Protein 1KRQ (pdb70)

Nearest PDB structures (foldseek):
  1krq-assembly1_A  TM=1.006E+00  e=6.915E-23  Campylobacter jejuni
  5u1b-assembly1_A  TM=9.941E-01  e=2.928E-17  Neisseria gonorrhoeae
  5u1b-assembly1_E  TM=9.954E-01  e=3.771E-17  Neisseria gonorrhoeae
  5c6f-assembly1_B  TM=9.959E-01  e=6.922E-17  Helicobacter pylori J99
  5c6f-assembly2_G  TM=9.950E-01  e=1.148E-16  Helicobacter pylori J99

Radius of gyration: 17.46 Å; Cα contacts (8 Å, |Δi|>4): 160; chains: 1; bounding box: 46×41×38 Å

Sequence (165 aa):
MLSKEVVKLLNEQINKEMYAANLYLSMSSWCYENSLDGAGAFLFAHASEESDHAKKLITYLNETDSHVELQEVKQPEQNFKSLLDVFEKTYEHEQFITKSINTLVEHMLTHKDYSTFNFLQWYVSEQHEEEALFRGIVDKIKLIGEHGNGLYLADQYIKNIALSR

InterPro domains:
  IPR001519 Ferritin [PTHR11431] (3-157)
  IPR008331 Ferritin/DPS domain [PF00210] (8-144)
  IPR009040 Ferritin-like diiron domain [PS50905] (1-145)
  IPR009078 Ferritin-like superfamily [SSF47240] (1-159)
  IPR012347 Ferritin-like [G3DSA:1.20.1260.10] (1-167)
  IPR041719 Ferritin, prokaryotic-type [cd01055] (3-158)

B-factor: mean 52.88, std 11.06, range [26.67, 90.0]

Organism: Campylobacter jejuni subsp. jejuni serotype O:2 (strain ATCC 700819 / NCTC 11168) (NCBI:txid192222)

Solvent-accessible surface area: 8881 Å² total; per-residue (Å²): 140,32,65,91,48,2,23,58,42,0,18,98,3,1,39,46,0,45,53,0,11,56,10,0,73,22,0,2,62,24,0,103,144,68,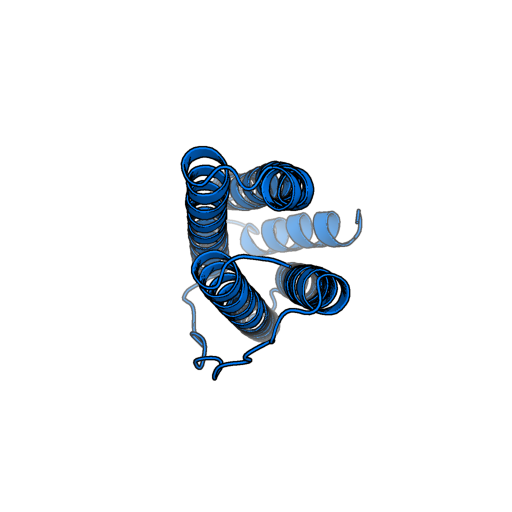93,11,68,0,0,0,42,4,0,119,48,2,3,64,53,0,38,83,7,5,129,80,0,38,70,21,0,95,133,29,122,20,136,38,115,111,66,157,54,63,143,25,91,110,121,18,180,48,3,54,19,0,0,71,64,0,45,112,23,0,83,102,0,32,54,14,3,82,84,8,22,113,36,0,87,85,114,153,27,134,77,0,54,107,40,0,72,96,2,58,67,44,4,128,99,2,31,41,34,0,104,31,1,10,78,66,14,120,142,54,29,89,86,76,111,2,89,138,99,2,6,58,79,0,81,93,27,20,133,96,139

Structure (mmCIF, N/CA/C/O backbone):
data_1KRQ
#
_entry.id   1KRQ
#
_cell.length_a   152.050
_cell.length_b   152.050
_cell.length_c   152.050
_cell.angle_alpha   90.00
_cell.angle_beta   90.00
_cell.angle_gamma   90.00
#
_symmetry.space_group_name_H-M   'I 4 3 2'
#
loop_
_entity.id
_entity.type
_entity.pdbx_description
1 polymer ferritin
2 water water
#
loop_
_atom_site.group_PDB
_atom_site.id
_atom_site.type_symbol
_atom_site.label_atom_id
_atom_site.label_alt_id
_atom_site.label_comp_id
_atom_site.label_asym_id
_atom_site.label_entity_id
_atom_site.label_seq_id
_atom_site.pdbx_PDB_ins_code
_atom_site.Cartn_x
_atom_site.Cartn_y
_atom_site.Cartn_z
_atom_site.occupancy
_atom_site.B_iso_or_equiv
_atom_site.auth_seq_id
_atom_site.auth_comp_id
_atom_site.auth_asym_id
_atom_site.auth_atom_id
_atom_site.pdbx_PDB_model_num
ATOM 1 N N . MET A 1 1 ? 29.166 97.792 53.854 1.00 74.88 1 MET A N 1
ATOM 2 C CA . MET A 1 1 ? 28.956 96.869 52.702 1.00 75.28 1 MET A CA 1
ATOM 3 C C . MET A 1 1 ? 29.344 97.563 51.402 1.00 73.52 1 MET A C 1
ATOM 4 O O . MET A 1 1 ? 29.467 98.787 51.358 1.00 74.68 1 MET A O 1
ATOM 7 N N . LEU A 1 2 ? 29.541 96.778 50.347 1.00 67.67 2 LEU A N 1
ATOM 8 C CA . LEU A 1 2 ? 29.933 97.330 49.056 1.00 62.13 2 LEU A CA 1
ATOM 9 C C . LEU A 1 2 ? 28.734 97.513 48.134 1.00 60.75 2 LEU A C 1
ATOM 10 O O . LEU A 1 2 ? 27.702 96.868 48.312 1.00 63.34 2 LEU A O 1
ATOM 15 N N . SER A 1 3 ? 28.872 98.389 47.143 1.00 56.70 3 SER A N 1
ATOM 16 C CA . SER A 1 3 ? 27.790 98.629 46.196 1.00 55.61 3 SER A CA 1
ATOM 17 C C . SER A 1 3 ? 27.635 97.427 45.255 1.00 56.92 3 SER A C 1
ATOM 18 O O . SER A 1 3 ? 28.604 96.722 44.968 1.00 60.24 3 SER A O 1
ATOM 21 N N . LYS A 1 4 ? 26.413 97.205 44.780 1.00 55.60 4 LYS A N 1
ATOM 22 C CA . LYS A 1 4 ? 26.113 96.093 43.886 1.00 56.74 4 LYS A CA 1
ATOM 23 C C . LYS A 1 4 ? 26.977 96.053 42.621 1.00 56.95 4 LYS A C 1
ATOM 24 O O . LYS A 1 4 ? 27.254 94.975 42.090 1.00 57.37 4 LYS A O 1
ATOM 26 N N . GLU A 1 5 ? 27.399 97.218 42.139 1.00 55.99 5 GLU A N 1
ATOM 27 C CA . GLU A 1 5 ? 28.218 97.279 40.931 1.00 57.98 5 GLU A CA 1
ATOM 28 C C . GLU A 1 5 ? 29.615 96.737 41.205 1.00 58.11 5 GLU A C 1
ATOM 29 O O . GLU A 1 5 ? 30.161 95.959 40.414 1.00 57.15 5 GLU A O 1
ATOM 31 N N . VAL A 1 6 ? 30.186 97.154 42.333 1.00 56.32 6 VAL A N 1
ATOM 32 C CA . VAL A 1 6 ? 31.517 96.717 42.732 1.00 52.91 6 VAL A CA 1
ATOM 33 C C . VAL A 1 6 ? 31.543 95.207 42.925 1.00 51.37 6 VAL A C 1
ATOM 34 O O . VAL A 1 6 ? 32.426 94.519 42.401 1.00 50.89 6 VAL A O 1
ATOM 38 N N . VAL A 1 7 ? 30.572 94.693 43.673 1.00 46.98 7 VAL A N 1
ATOM 39 C CA . VAL A 1 7 ? 30.492 93.262 43.909 1.00 45.31 7 VAL A CA 1
ATOM 40 C C . VAL A 1 7 ? 30.448 92.512 42.587 1.00 48.24 7 VAL A C 1
ATOM 41 O O . VAL A 1 7 ? 31.041 91.442 42.454 1.00 51.84 7 VAL A O 1
ATOM 45 N N . LYS A 1 8 ? 29.750 93.082 41.609 1.00 50.33 8 LYS A N 1
ATOM 46 C CA . LYS A 1 8 ? 29.631 92.465 40.291 1.00 51.47 8 LYS A CA 1
ATOM 47 C C . LYS A 1 8 ? 30.994 92.476 39.607 1.00 49.13 8 LYS A C 1
ATOM 48 O O . LYS A 1 8 ? 31.425 91.480 39.015 1.00 41.77 8 LYS A O 1
ATOM 50 N N . LEU A 1 9 ? 31.675 93.612 39.701 1.00 48.42 9 LEU A N 1
ATOM 51 C CA . LEU A 1 9 ? 32.994 93.750 39.108 1.00 50.16 9 LEU A CA 1
ATOM 52 C C . LEU A 1 9 ? 34.016 92.803 39.750 1.00 52.40 9 LEU A C 1
ATOM 53 O O . LEU A 1 9 ? 34.862 92.238 39.051 1.00 53.27 9 LEU A O 1
ATOM 58 N N . LEU A 1 10 ? 33.940 92.620 41.070 1.00 49.12 10 LEU A N 1
ATOM 59 C CA . LEU A 1 10 ? 34.889 91.738 41.746 1.00 47.64 10 LEU A CA 1
ATOM 60 C C . LEU A 1 10 ? 34.617 90.274 41.413 1.00 48.96 10 LEU A C 1
ATOM 61 O O . LEU A 1 10 ? 35.554 89.499 41.158 1.00 47.19 10 LEU A O 1
ATOM 66 N N . ASN A 1 11 ? 33.341 89.898 41.394 1.00 45.89 11 ASN A N 1
ATOM 67 C CA . ASN A 1 11 ? 32.964 88.530 41.047 1.00 46.76 11 ASN A CA 1
ATOM 68 C C . ASN A 1 11 ? 33.457 88.205 39.646 1.00 47.11 11 ASN A C 1
ATOM 69 O O . ASN A 1 11 ? 33.787 87.061 39.329 1.00 50.14 11 ASN A O 1
ATOM 74 N N . GLU A 1 12 ? 33.497 89.228 38.806 1.00 48.62 12 GLU A N 1
ATOM 75 C CA . GLU A 1 12 ? 33.946 89.070 37.434 1.00 51.57 12 GLU A CA 1
ATOM 76 C C . GLU A 1 12 ? 35.460 88.865 37.426 1.00 48.69 12 GLU A C 1
ATOM 77 O O . GLU A 1 12 ? 35.987 88.053 36.663 1.00 46.81 12 GLU A O 1
ATOM 83 N N . GLN A 1 13 ? 36.157 89.606 38.281 1.00 42.75 13 GLN A N 1
ATOM 84 C CA . GLN A 1 13 ? 37.602 89.480 38.375 1.00 44.12 13 GLN A CA 1
ATOM 85 C C . GLN A 1 13 ? 37.964 88.092 38.918 1.00 45.22 13 GLN A C 1
ATOM 86 O O . GLN A 1 13 ? 38.920 87.461 38.461 1.00 42.24 13 GLN A O 1
ATOM 92 N N . ILE A 1 14 ? 37.190 87.609 39.885 1.00 42.42 14 ILE A N 1
ATOM 93 C CA . ILE A 1 14 ? 37.462 86.299 40.448 1.00 42.85 14 ILE A CA 1
ATOM 94 C C . ILE A 1 14 ? 37.394 85.258 39.343 1.00 46.83 14 ILE A C 1
ATOM 95 O O . ILE A 1 14 ? 38.242 84.364 39.271 1.00 48.97 14 ILE A O 1
ATOM 100 N N . ASN A 1 15 ? 36.403 85.379 38.464 1.00 49.36 15 ASN A N 1
ATOM 101 C CA . ASN A 1 15 ? 36.265 84.418 37.373 1.00 47.54 15 ASN A CA 1
ATOM 102 C C . ASN A 1 15 ? 37.470 84.454 36.434 1.00 45.27 15 ASN A C 1
ATOM 103 O O . ASN A 1 15 ? 37.962 83.412 36.012 1.00 42.17 15 ASN A O 1
ATOM 108 N N . LYS A 1 16 ? 37.950 85.651 36.113 1.00 46.91 16 LYS A N 1
ATOM 109 C CA . LYS A 1 16 ? 39.107 85.781 35.229 1.00 46.73 16 LYS A CA 1
ATOM 110 C C . LYS A 1 16 ? 40.332 85.092 35.830 1.00 46.97 16 LYS A C 1
ATOM 111 O O . LYS A 1 16 ? 41.082 84.425 35.123 1.00 48.35 16 LYS A O 1
ATOM 117 N N . GLU A 1 17 ? 40.535 85.264 37.134 1.00 45.38 17 GLU A N 1
ATOM 118 C CA . GLU A 1 17 ? 41.667 84.647 37.818 1.00 43.80 17 GLU A CA 1
ATOM 119 C C . GLU A 1 17 ? 41.550 83.116 37.811 1.00 43.82 17 GLU A C 1
ATOM 120 O O . GLU A 1 17 ? 42.548 82.410 37.622 1.00 43.93 17 GLU A O 1
ATOM 126 N N . MET A 1 18 ? 40.337 82.603 38.010 1.00 39.08 18 MET A N 1
ATOM 127 C CA . MET A 1 18 ? 40.139 81.160 38.008 1.00 38.86 18 MET A CA 1
ATOM 128 C C . MET A 1 18 ? 40.419 80.627 36.621 1.00 40.72 18 MET A C 1
ATOM 129 O O . MET A 1 18 ? 40.936 79.521 36.464 1.00 45.77 18 MET A O 1
ATOM 134 N N . TYR A 1 19 ? 40.081 81.412 35.606 1.00 41.26 19 TYR A N 1
ATOM 135 C CA . TYR A 1 19 ? 40.313 80.969 34.243 1.00 40.75 19 TYR A CA 1
ATOM 136 C C . TYR A 1 19 ? 41.813 80.948 33.945 1.00 38.98 19 TYR A C 1
ATOM 137 O O . TYR A 1 19 ? 42.330 79.984 33.373 1.00 39.44 19 TYR A O 1
ATOM 146 N N . ALA A 1 20 ? 42.505 82.010 34.339 1.00 36.34 20 ALA A N 1
ATOM 147 C CA . ALA A 1 20 ? 43.944 82.109 34.125 1.00 40.12 20 ALA A CA 1
ATOM 148 C C . ALA A 1 20 ? 44.692 80.925 34.765 1.00 41.55 20 ALA A C 1
ATOM 149 O O . ALA A 1 20 ? 45.645 80.387 34.192 1.00 37.96 20 ALA A O 1
ATOM 151 N N . ALA A 1 21 ? 44.257 80.519 35.955 1.00 41.77 21 ALA A N 1
ATOM 152 C CA . ALA A 1 21 ? 44.897 79.401 36.634 1.00 42.63 21 ALA A CA 1
ATOM 153 C C . ALA A 1 21 ? 44.853 78.164 35.739 1.00 43.86 21 ALA A C 1
ATOM 154 O O . ALA A 1 21 ? 45.891 77.576 35.436 1.00 45.68 21 ALA A O 1
ATOM 156 N N . ASN A 1 22 ? 43.660 77.774 35.295 1.00 46.40 22 ASN A N 1
ATOM 157 C CA . ASN A 1 22 ? 43.550 76.604 34.431 1.00 46.40 22 ASN A CA 1
ATOM 158 C C . ASN A 1 22 ? 44.273 76.797 33.101 1.00 45.56 22 ASN A C 1
ATOM 159 O O . ASN A 1 22 ? 44.807 75.840 32.543 1.00 48.09 22 ASN A O 1
ATOM 164 N N . LEU A 1 23 ? 44.295 78.021 32.586 1.00 41.75 23 LEU A N 1
ATOM 165 C CA . LEU A 1 23 ? 44.992 78.262 31.333 1.00 44.05 23 LEU A CA 1
ATOM 166 C C . LEU A 1 23 ? 46.478 77.961 31.535 1.00 46.72 23 LEU A C 1
ATOM 167 O O . LEU A 1 23 ? 47.087 77.239 30.742 1.00 43.62 23 LEU A O 1
ATOM 172 N N . TYR A 1 24 ? 47.050 78.506 32.609 1.00 46.87 24 TYR A N 1
ATOM 173 C CA . TYR A 1 24 ? 48.461 78.292 32.911 1.00 46.85 24 TYR A CA 1
ATOM 174 C C . TYR A 1 24 ? 48.722 76.832 33.218 1.00 45.28 24 TYR A C 1
ATOM 175 O O . TYR A 1 24 ? 49.740 76.268 32.813 1.00 44.32 24 TYR A O 1
ATOM 184 N N . LEU A 1 25 ? 47.779 76.229 33.925 1.00 43.49 25 LEU A N 1
ATOM 185 C CA . LEU A 1 25 ? 47.857 74.828 34.299 1.00 45.61 25 LEU A CA 1
ATOM 186 C C . LEU A 1 25 ? 47.886 73.983 33.024 1.00 47.78 25 LEU A C 1
ATOM 187 O O . LEU A 1 25 ? 48.589 72.971 32.942 1.00 48.37 25 LEU A O 1
ATOM 192 N N . SER A 1 26 ? 47.128 74.420 32.023 1.00 47.71 26 SER A N 1
ATOM 193 C CA . SER A 1 26 ? 47.058 73.716 30.755 1.00 47.46 26 SER A CA 1
ATOM 194 C C . SER A 1 26 ? 48.361 73.858 29.981 1.00 46.98 26 SER A C 1
ATOM 195 O O . SER A 1 26 ? 48.859 72.882 29.430 1.00 51.89 26 SER A O 1
ATOM 198 N N . MET A 1 27 ? 48.922 75.064 29.935 1.00 46.86 27 MET A N 1
ATOM 199 C CA . MET A 1 27 ? 50.187 75.276 29.223 1.00 46.55 27 MET A CA 1
ATOM 200 C C . MET A 1 27 ? 51.312 74.475 29.894 1.00 48.01 27 MET A C 1
ATOM 201 O O . MET A 1 27 ? 52.236 73.994 29.230 1.00 45.64 27 MET A O 1
ATOM 206 N N . SER A 1 28 ? 51.229 74.344 31.215 1.00 47.88 28 SER A N 1
ATOM 207 C CA . SER A 1 28 ? 52.222 73.598 31.976 1.00 46.77 28 SER A CA 1
ATOM 208 C C . SER A 1 28 ? 52.309 72.166 31.469 1.00 46.70 28 SER A C 1
ATOM 209 O O . SER A 1 28 ? 53.397 71.670 31.174 1.00 46.46 28 SER A O 1
ATOM 212 N N . SER A 1 29 ? 51.157 71.507 31.369 1.00 47.74 29 SER A N 1
ATOM 213 C CA . SER A 1 29 ? 51.104 70.124 30.906 1.00 45.00 29 SER A CA 1
ATOM 214 C C . SER A 1 29 ? 51.621 69.956 29.480 1.00 47.05 29 SER A C 1
ATOM 215 O O . SER A 1 29 ? 52.322 68.981 29.178 1.00 47.58 29 SER A O 1
ATOM 218 N N . TRP A 1 30 ? 51.294 70.904 28.608 1.00 43.42 30 TRP A N 1
ATOM 219 C CA . TRP A 1 30 ? 51.765 70.841 27.233 1.00 45.52 30 TRP A CA 1
ATOM 220 C C . TRP A 1 30 ? 53.302 70.845 27.226 1.00 48.00 30 TRP A C 1
ATOM 221 O O . TRP A 1 30 ? 53.936 70.099 26.477 1.00 48.91 30 TRP A O 1
ATOM 232 N N . CYS A 1 31 ? 53.898 71.692 28.060 1.00 46.40 31 CYS A N 1
ATOM 233 C CA . CYS A 1 31 ? 55.350 71.771 28.143 1.00 45.75 31 CYS A CA 1
ATOM 234 C C . CYS A 1 31 ? 55.944 70.441 28.589 1.00 46.77 31 CYS A C 1
ATOM 235 O O . CYS A 1 31 ? 56.952 69.992 28.042 1.00 44.82 31 CYS A O 1
ATOM 238 N N . TYR A 1 32 ? 55.325 69.814 29.585 1.00 45.47 32 TYR A N 1
ATOM 239 C CA . TYR A 1 32 ? 55.811 68.529 30.061 1.00 47.31 32 TYR A CA 1
ATOM 240 C C . TYR A 1 32 ? 55.749 67.511 28.935 1.00 49.24 32 TYR A C 1
ATOM 241 O O . TYR A 1 32 ? 56.657 66.700 28.790 1.00 53.99 32 TYR A O 1
ATOM 250 N N . GLU A 1 33 ? 54.689 67.559 28.131 1.00 49.27 33 GLU A N 1
ATOM 251 C CA . GLU A 1 33 ? 54.547 66.630 27.013 1.00 50.83 33 GLU A CA 1
ATOM 252 C C . GLU A 1 33 ? 55.610 66.824 25.948 1.00 50.46 33 GLU A C 1
ATOM 253 O O . GLU A 1 33 ? 55.931 65.894 25.223 1.00 54.35 33 GLU A O 1
ATOM 259 N N . ASN A 1 34 ? 56.151 68.030 25.848 1.00 48.85 34 ASN A N 1
ATOM 260 C CA . ASN A 1 34 ? 57.161 68.306 24.845 1.00 48.32 34 ASN A CA 1
ATOM 261 C C . ASN A 1 34 ? 58.558 68.434 25.421 1.00 49.91 34 ASN A C 1
ATOM 262 O O . ASN A 1 34 ? 59.404 69.130 24.859 1.00 52.05 34 ASN A O 1
ATOM 267 N N . SER A 1 35 ? 58.792 67.773 26.548 1.00 49.94 35 SER A N 1
ATOM 268 C CA . SER A 1 35 ? 60.103 67.772 27.191 1.00 51.61 35 SER A CA 1
ATOM 269 C C . SER A 1 35 ? 60.587 69.123 27.703 1.00 49.00 35 SER A C 1
ATOM 270 O O . SER A 1 35 ? 61.788 69.334 27.874 1.00 50.39 35 SER A O 1
ATOM 273 N N . LEU A 1 36 ? 59.666 70.043 27.940 1.00 47.25 36 LEU A N 1
ATOM 274 C CA . LEU A 1 36 ? 60.041 71.357 28.446 1.00 46.39 36 LEU A CA 1
ATOM 275 C C . LEU A 1 36 ? 59.625 71.410 29.903 1.00 45.46 36 LEU A C 1
ATOM 276 O O . LEU A 1 36 ? 58.836 72.266 30.298 1.00 45.97 36 LEU A O 1
ATOM 281 N N . ASP A 1 37 ? 60.161 70.476 30.688 1.00 45.30 37 ASP A N 1
ATOM 282 C CA . ASP A 1 37 ? 59.841 70.362 32.109 1.00 47.91 37 ASP A CA 1
ATOM 283 C C . ASP A 1 37 ? 60.299 71.550 32.936 1.00 43.04 37 ASP A C 1
ATOM 284 O O . ASP A 1 37 ? 59.842 71.735 34.059 1.00 44.75 37 ASP A O 1
ATOM 289 N N . GLY A 1 38 ? 61.205 72.352 32.394 1.00 40.47 38 GLY A N 1
ATOM 290 C CA . GLY A 1 38 ? 61.630 73.527 33.126 1.00 37.08 38 GLY A CA 1
ATOM 291 C C . GLY A 1 38 ? 60.439 74.472 33.097 1.00 41.57 38 GLY A C 1
ATOM 292 O O . GLY A 1 38 ? 59.942 74.923 34.138 1.00 41.93 38 GLY A O 1
ATOM 293 N N . ALA A 1 39 ? 59.966 74.758 31.886 1.00 40.43 39 ALA A N 1
ATOM 294 C CA . ALA A 1 39 ? 58.823 75.643 31.693 1.00 41.92 39 ALA A CA 1
ATOM 295 C C . ALA A 1 39 ? 57.591 75.003 32.314 1.00 41.64 39 ALA A C 1
ATOM 296 O O . ALA A 1 39 ? 56.694 75.695 32.807 1.00 40.60 39 ALA A O 1
ATOM 298 N N . GLY A 1 40 ? 57.558 73.674 32.287 1.00 40.84 40 GLY A N 1
ATOM 299 C CA . GLY A 1 40 ? 56.438 72.955 32.859 1.00 40.67 40 GLY A CA 1
ATOM 300 C C . GLY A 1 40 ? 56.288 73.268 34.335 1.00 41.34 40 GLY A C 1
ATOM 301 O O . GLY A 1 40 ? 55.194 73.587 34.801 1.00 41.84 40 GLY A O 1
ATOM 302 N N . ALA A 1 41 ? 57.390 73.179 35.074 1.00 39.61 41 ALA A N 1
ATOM 303 C CA . ALA A 1 41 ? 57.369 73.457 36.505 1.00 40.64 41 ALA A CA 1
ATOM 304 C C . ALA A 1 41 ? 57.061 74.930 36.782 1.00 42.99 41 ALA A C 1
ATOM 305 O O . ALA A 1 41 ? 56.299 75.253 37.695 1.00 42.61 41 ALA A O 1
ATOM 307 N N . PHE A 1 42 ? 57.642 75.823 35.985 1.00 43.24 42 PHE A N 1
ATOM 308 C CA . PHE A 1 42 ? 57.411 77.250 36.169 1.00 42.19 42 PHE A CA 1
ATOM 309 C C . PHE A 1 42 ? 55.935 77.626 36.062 1.00 42.67 42 PHE A C 1
ATOM 310 O O . PHE A 1 42 ? 55.414 78.361 36.908 1.00 41.68 42 PHE A O 1
ATOM 318 N N . LEU A 1 43 ? 55.258 77.133 35.027 1.00 39.30 43 LEU A N 1
ATOM 319 C CA . LEU A 1 43 ? 53.840 77.444 34.858 1.00 38.27 43 LEU A CA 1
ATOM 320 C C . LEU A 1 43 ? 52.934 76.713 35.862 1.00 37.71 43 LEU A C 1
ATOM 321 O O . LEU A 1 43 ? 51.856 77.208 36.204 1.00 33.45 43 LEU A O 1
ATOM 326 N N . PHE A 1 44 ? 53.376 75.553 36.352 1.00 36.54 44 PHE A N 1
ATOM 327 C CA . PHE A 1 44 ? 52.592 74.802 37.332 1.00 35.83 44 PHE A CA 1
ATOM 328 C C . PHE A 1 44 ? 52.549 75.642 38.606 1.00 40.01 44 PHE A C 1
ATOM 329 O O . PHE A 1 44 ? 51.510 75.771 39.256 1.00 42.12 44 PHE A O 1
ATOM 337 N N . ALA A 1 45 ? 53.692 76.221 38.956 1.00 39.62 45 ALA A N 1
ATOM 338 C CA . ALA A 1 45 ? 53.786 77.056 40.142 1.00 41.07 45 ALA A CA 1
ATOM 339 C C . ALA A 1 45 ? 52.948 78.313 39.939 1.00 43.12 45 ALA A C 1
ATOM 340 O O . ALA A 1 45 ? 52.147 78.694 40.797 1.00 44.36 45 ALA A O 1
ATOM 342 N N . HIS A 1 46 ? 53.132 78.950 38.789 1.00 43.52 46 HIS A N 1
ATOM 343 C CA . HIS A 1 46 ? 52.404 80.163 38.4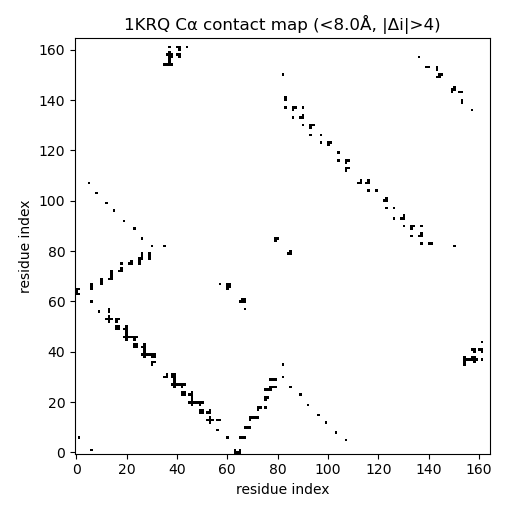84 1.00 42.57 46 HIS A CA 1
ATOM 344 C C . HIS A 1 46 ? 50.888 79.973 38.519 1.00 41.94 46 HIS A C 1
ATOM 345 O O . HIS A 1 46 ? 50.152 80.894 38.883 1.00 39.81 46 HIS A O 1
ATOM 352 N N . ALA A 1 47 ? 50.416 78.786 38.142 1.00 42.24 47 ALA A N 1
ATOM 353 C CA . ALA A 1 47 ? 48.978 78.517 38.159 1.00 42.45 47 ALA A CA 1
ATOM 354 C C . ALA A 1 47 ? 48.476 78.577 39.598 1.00 41.88 47 ALA A C 1
ATOM 355 O O . ALA A 1 47 ? 47.369 79.033 39.852 1.00 43.82 47 ALA A O 1
ATOM 357 N N . SER A 1 48 ? 49.299 78.125 40.540 1.00 44.22 48 SER A N 1
ATOM 358 C CA . SER A 1 48 ? 48.924 78.151 41.952 1.00 44.70 48 SER A CA 1
ATOM 359 C C . SER A 1 48 ? 48.843 79.578 42.480 1.00 44.66 48 SER A C 1
ATOM 360 O O . SER A 1 48 ? 47.982 79.896 43.306 1.00 44.77 48 SER A O 1
ATOM 363 N N . GLU A 1 49 ? 49.744 80.434 42.010 1.00 40.93 49 GLU A N 1
ATOM 364 C CA . GLU A 1 49 ? 49.749 81.819 42.448 1.00 45.34 49 GLU A CA 1
ATOM 365 C C . GLU A 1 49 ? 48.486 82.527 42.001 1.00 44.95 49 GLU A C 1
ATOM 366 O O . GLU A 1 49 ? 47.846 83.235 42.782 1.00 41.64 49 GLU A O 1
ATOM 372 N N . GLU A 1 50 ? 48.140 82.330 40.733 1.00 45.74 50 GLU A N 1
ATOM 373 C CA . GLU A 1 50 ? 46.964 82.948 40.141 1.00 45.55 50 GLU A CA 1
ATOM 374 C C . GLU A 1 50 ? 45.733 82.477 40.902 1.00 43.67 50 GLU A C 1
ATOM 375 O O . GLU A 1 50 ? 44.787 83.236 41.124 1.00 43.19 50 GLU A O 1
ATOM 381 N N . SER A 1 51 ? 45.754 81.218 41.312 1.00 39.70 51 SER A N 1
ATOM 382 C CA . SER A 1 51 ? 44.646 80.672 42.076 1.00 44.37 51 SER A CA 1
ATOM 383 C C . SER A 1 51 ? 44.544 81.378 43.436 1.00 45.39 51 SER A C 1
ATOM 384 O O . SER A 1 51 ? 43.457 81.510 43.998 1.00 46.81 51 SER A O 1
ATOM 387 N N . ASP A 1 52 ? 45.677 81.833 43.966 1.00 47.01 52 ASP A N 1
ATOM 388 C CA . ASP A 1 52 ? 45.670 82.531 45.238 1.00 46.21 52 ASP A CA 1
ATOM 389 C C . ASP A 1 52 ? 45.075 83.918 45.074 1.00 46.98 52 ASP A C 1
ATOM 390 O O . ASP A 1 52 ? 44.480 84.454 46.010 1.00 45.29 52 ASP A O 1
ATOM 395 N N . HIS A 1 53 ? 45.249 84.505 43.891 1.00 46.62 53 HIS A N 1
ATOM 396 C CA . HIS A 1 53 ? 44.709 85.831 43.614 1.00 47.63 53 HIS A CA 1
ATOM 397 C C . HIS A 1 53 ? 43.182 85.785 43.683 1.00 47.93 53 HIS A C 1
ATOM 398 O O . HIS A 1 53 ? 42.539 86.722 44.173 1.00 46.88 53 HIS A O 1
ATOM 405 N N . ALA A 1 54 ? 42.607 84.682 43.212 1.00 43.55 54 ALA A N 1
ATOM 406 C CA . ALA A 1 54 ? 41.165 84.508 43.243 1.00 44.73 54 ALA A CA 1
ATOM 407 C C . ALA A 1 54 ? 40.671 84.401 44.689 1.00 46.51 54 ALA A C 1
ATOM 408 O O . ALA A 1 54 ? 39.713 85.079 45.079 1.00 47.70 54 ALA A O 1
ATOM 410 N N . LYS A 1 55 ? 41.324 83.552 45.482 1.00 45.77 55 LYS A N 1
ATOM 411 C CA . LYS A 1 55 ? 40.939 83.365 46.879 1.00 45.33 55 LYS A CA 1
ATOM 412 C C . LYS A 1 55 ? 41.068 84.645 47.695 1.00 42.70 55 LYS A C 1
ATOM 413 O O . LYS A 1 55 ? 40.275 84.897 48.609 1.00 41.21 55 LYS A O 1
ATOM 419 N N . LYS A 1 56 ? 42.058 85.464 47.369 1.00 40.60 56 LYS A N 1
ATOM 420 C CA . LYS A 1 56 ? 42.235 86.702 48.110 1.00 43.89 56 LYS A CA 1
ATOM 421 C C . LYS A 1 56 ? 41.046 87.638 47.837 1.00 43.92 56 LYS A C 1
ATOM 422 O O . LYS A 1 56 ? 40.601 88.357 48.729 1.00 46.52 56 LYS A O 1
ATOM 428 N N . LEU A 1 57 ? 40.518 87.615 46.614 1.00 44.33 57 LEU A N 1
ATOM 429 C CA . LEU A 1 57 ? 39.361 88.445 46.275 1.00 41.82 57 LEU A CA 1
ATOM 430 C C . LEU A 1 57 ? 38.111 87.876 46.944 1.00 39.91 57 LEU A C 1
ATOM 431 O O . LEU A 1 57 ? 37.283 88.624 47.475 1.00 36.26 57 LEU A O 1
ATOM 436 N N . ILE A 1 58 ? 37.972 86.551 46.928 1.00 35.56 58 ILE A N 1
ATOM 437 C CA . ILE A 1 58 ? 36.824 85.925 47.573 1.00 36.71 58 ILE A CA 1
ATOM 438 C C . ILE A 1 58 ? 36.799 86.289 49.067 1.00 37.02 58 ILE A C 1
ATOM 439 O O . ILE A 1 58 ? 35.744 86.545 49.644 1.00 34.37 58 ILE A O 1
ATOM 444 N N . THR A 1 59 ? 37.973 86.329 49.685 1.00 37.00 59 THR A N 1
ATOM 445 C CA . THR A 1 59 ? 38.074 86.655 51.102 1.00 36.39 59 THR A CA 1
ATOM 446 C C . THR A 1 59 ? 37.686 88.096 51.407 1.00 37.28 59 THR A C 1
ATOM 447 O O . THR A 1 59 ? 37.108 88.377 52.466 1.00 32.90 59 THR A O 1
ATOM 451 N N . TYR A 1 60 ? 38.005 89.005 50.486 1.00 36.70 60 TYR A N 1
ATOM 452 C CA . TYR A 1 60 ? 37.664 90.413 50.660 1.00 38.69 60 TYR A CA 1
ATOM 453 C C . TYR A 1 60 ? 36.144 90.501 50.637 1.00 42.31 60 TYR A C 1
ATOM 454 O O . TYR A 1 60 ? 35.544 91.247 51.410 1.00 42.86 60 TYR A O 1
ATOM 463 N N . LEU A 1 61 ? 35.526 89.731 49.744 1.00 42.86 61 LEU A N 1
ATOM 464 C CA . LEU A 1 61 ? 34.075 89.718 49.648 1.00 43.06 61 LEU A CA 1
ATOM 465 C C . LEU A 1 61 ? 33.479 89.116 50.908 1.00 42.52 61 LEU A C 1
ATOM 466 O O . LEU A 1 61 ? 32.502 89.645 51.438 1.00 44.91 61 LEU A O 1
ATOM 471 N N . ASN A 1 62 ? 34.066 88.026 51.401 1.00 40.33 62 ASN A N 1
ATOM 472 C CA . ASN A 1 62 ? 33.545 87.394 52.610 1.00 42.55 62 ASN A CA 1
ATOM 473 C C . ASN A 1 62 ? 33.584 88.327 53.802 1.00 44.07 62 ASN A C 1
ATOM 474 O O . ASN A 1 62 ? 32.665 88.327 54.621 1.00 44.77 62 ASN A O 1
ATOM 479 N N . GLU A 1 63 ? 34.632 89.135 53.911 1.00 44.92 63 GLU A N 1
ATOM 480 C CA . GLU A 1 63 ? 34.706 90.024 55.053 1.00 48.96 63 GLU A CA 1
ATOM 481 C C . GLU A 1 63 ? 34.073 91.399 54.871 1.00 49.97 63 GLU A C 1
ATOM 482 O O . GLU A 1 63 ? 34.300 92.297 55.682 1.00 52.91 63 GLU A O 1
ATOM 488 N N . THR A 1 64 ? 33.282 91.570 53.814 1.00 48.61 64 THR A N 1
ATOM 489 C CA . THR A 1 64 ? 32.579 92.834 53.593 1.00 47.81 64 THR A CA 1
ATOM 490 C C . THR A 1 64 ? 31.104 92.491 53.577 1.00 51.67 64 THR A C 1
ATOM 491 O O . THR A 1 64 ? 30.248 93.349 53.334 1.00 54.48 64 THR A O 1
ATOM 495 N N . ASP A 1 65 ? 30.820 91.219 53.842 1.00 50.59 65 ASP A N 1
ATOM 496 C CA . ASP A 1 65 ? 29.454 90.723 53.872 1.00 52.70 65 ASP A CA 1
ATOM 497 C C . ASP A 1 65 ? 28.818 90.879 52.491 1.00 51.13 65 ASP A C 1
ATOM 498 O O . ASP A 1 65 ? 27.687 91.322 52.359 1.00 52.41 65 ASP A O 1
ATOM 503 N N . SER A 1 66 ? 29.575 90.509 51.465 1.00 52.33 66 SER A N 1
ATOM 504 C CA . SER A 1 66 ? 29.126 90.591 50.087 1.00 51.12 66 SER A CA 1
ATOM 505 C C . SER A 1 66 ? 28.814 89.198 49.588 1.00 52.50 66 SER A C 1
ATOM 506 O O . SER A 1 66 ? 29.348 88.218 50.098 1.00 58.23 66 SER A O 1
ATOM 509 N N . HIS A 1 67 ? 27.949 89.109 48.585 1.00 54.04 67 HIS A N 1
ATOM 510 C CA . HIS A 1 67 ? 27.571 87.818 48.040 1.00 50.26 67 HIS A CA 1
ATOM 511 C C . HIS A 1 67 ? 28.522 87.421 46.933 1.00 51.16 67 HIS A C 1
ATOM 512 O O . HIS A 1 67 ? 28.782 88.185 46.005 1.00 53.34 67 HIS A O 1
ATOM 519 N N . VAL A 1 68 ? 29.053 86.212 47.044 1.00 51.54 68 VAL A N 1
ATOM 520 C CA . VAL A 1 68 ? 29.984 85.688 46.063 1.00 49.68 68 VAL A CA 1
ATOM 521 C C . VAL A 1 68 ? 29.191 84.898 45.044 1.00 48.98 68 VAL A C 1
ATOM 522 O O . VAL A 1 68 ? 28.200 84.260 45.385 1.00 47.79 68 VAL A O 1
ATOM 526 N N . GLU A 1 69 ? 29.629 84.955 43.793 1.00 49.60 69 GLU A N 1
ATOM 527 C CA . GLU A 1 69 ? 28.964 84.246 42.714 1.00 52.34 69 GLU A CA 1
ATOM 528 C C . GLU A 1 69 ? 29.978 83.580 41.816 1.00 50.88 69 GLU A C 1
ATOM 529 O O . GLU A 1 69 ? 30.533 84.216 40.923 1.00 51.92 69 GLU A O 1
ATOM 535 N N . LEU A 1 70 ? 30.225 82.299 42.038 1.00 51.07 70 LEU A N 1
ATOM 536 C CA . LEU A 1 70 ? 31.178 81.600 41.200 1.00 54.60 70 LEU A CA 1
ATOM 537 C C . LEU A 1 70 ? 30.477 81.160 39.925 1.00 56.95 70 LEU A C 1
ATOM 538 O O . LEU A 1 70 ? 29.486 80.434 39.961 1.00 60.10 70 LEU A O 1
ATOM 543 N N . GLN A 1 71 ? 30.990 81.637 38.798 1.00 60.89 71 GLN A N 1
ATOM 544 C CA . GLN A 1 71 ? 30.448 81.310 37.487 1.00 62.33 71 GLN A CA 1
ATOM 545 C C . GLN A 1 71 ? 31.146 80.056 36.967 1.00 60.53 71 GLN A C 1
ATOM 546 O O . GLN A 1 71 ? 31.897 79.415 37.697 1.00 60.03 71 GLN A O 1
ATOM 548 N N . GLU A 1 72 ? 30.900 79.695 35.713 1.00 60.01 72 GLU A N 1
ATOM 549 C CA . GLU A 1 72 ? 31.546 78.512 35.159 1.00 59.08 72 GLU A CA 1
ATOM 550 C C . GLU A 1 72 ? 32.897 78.944 34.609 1.00 55.01 72 GLU A C 1
ATOM 551 O O . GLU A 1 72 ? 33.067 80.089 34.199 1.00 53.13 72 GLU A O 1
ATOM 557 N N . VAL A 1 73 ? 33.863 78.037 34.627 1.00 49.09 73 VAL A N 1
ATOM 558 C CA . VAL A 1 73 ? 35.186 78.354 34.126 1.00 48.17 73 VAL A CA 1
ATOM 559 C C . VAL A 1 73 ? 35.314 77.690 32.766 1.00 50.99 73 VAL A C 1
ATOM 560 O O . VAL A 1 73 ? 35.235 76.464 32.640 1.00 50.29 73 VAL A O 1
ATOM 564 N N . LYS A 1 74 ? 35.489 78.514 31.743 1.00 54.07 74 LYS A N 1
ATOM 565 C CA . LYS A 1 74 ? 35.590 78.025 30.376 1.00 57.23 74 LYS A CA 1
ATOM 566 C C . LYS A 1 74 ? 36.788 77.126 30.150 1.00 56.10 74 LYS A C 1
ATOM 567 O O . LYS A 1 74 ? 37.834 77.311 30.763 1.00 61.34 74 LYS A O 1
ATOM 569 N N . GLN A 1 75 ? 36.627 76.142 29.273 1.00 54.58 75 GLN A N 1
ATOM 570 C CA . GLN A 1 75 ? 37.725 75.249 28.938 1.00 55.20 75 GLN A CA 1
ATOM 571 C C . GLN A 1 75 ? 38.853 76.106 28.341 1.00 52.40 75 GLN A C 1
ATOM 572 O O . GLN A 1 75 ? 38.600 77.057 27.607 1.00 49.30 75 GLN A O 1
ATOM 578 N N . PRO A 1 76 ? 40.112 75.800 28.681 1.00 53.47 76 PRO A N 1
ATOM 579 C CA . PRO A 1 76 ? 41.210 76.6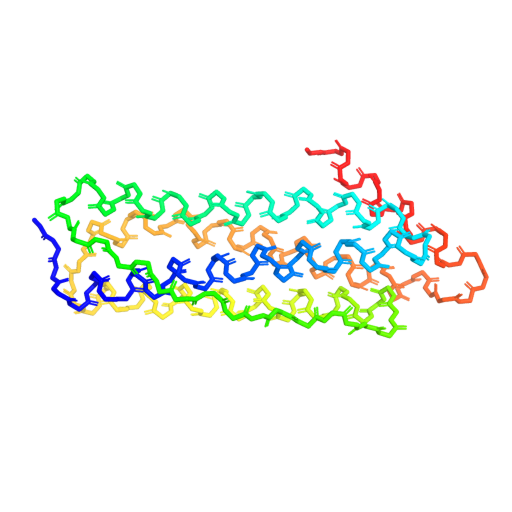01 28.124 1.00 54.27 76 PRO A CA 1
ATOM 580 C C . PRO A 1 76 ? 41.822 75.969 26.870 1.00 54.37 76 PRO A C 1
ATOM 581 O O . PRO A 1 76 ? 41.499 74.837 26.517 1.00 55.27 76 PRO A O 1
ATOM 585 N N . GLU A 1 77 ? 42.698 76.710 26.200 1.00 57.05 77 GLU A N 1
ATOM 586 C CA . GLU A 1 77 ? 43.368 76.200 25.009 1.00 62.67 77 GLU A CA 1
ATOM 587 C C . GLU A 1 77 ? 44.259 75.032 25.459 1.00 64.75 77 GLU A C 1
ATOM 588 O O . GLU A 1 77 ? 44.942 75.116 26.484 1.00 62.95 77 GLU A O 1
ATOM 594 N N . GLN A 1 78 ? 44.237 73.942 24.697 1.00 65.83 78 GLN A N 1
ATOM 595 C CA . GLN A 1 78 ? 44.995 72.749 25.053 1.00 64.97 78 GLN A CA 1
ATOM 596 C C . GLN A 1 78 ? 46.228 72.489 24.204 1.00 65.69 78 GLN A C 1
ATOM 597 O O . GLN A 1 78 ? 47.051 71.645 24.551 1.00 69.08 78 GLN A O 1
ATOM 603 N N . ASN A 1 79 ? 46.359 73.190 23.088 1.00 64.02 79 ASN A N 1
ATOM 604 C CA . ASN A 1 79 ? 47.514 72.976 22.237 1.00 64.22 79 ASN A CA 1
ATOM 605 C C . ASN A 1 79 ? 48.203 74.270 21.834 1.00 63.48 79 ASN A C 1
ATOM 606 O O . ASN A 1 79 ? 47.559 75.300 21.616 1.00 63.30 79 ASN A O 1
ATOM 611 N N . PHE A 1 80 ? 49.527 74.201 21.742 1.00 60.28 80 PHE A N 1
ATOM 612 C CA . PHE A 1 80 ? 50.337 75.353 21.385 1.00 56.20 80 PHE A CA 1
ATOM 613 C C . PHE A 1 80 ? 51.357 74.917 20.349 1.00 55.53 80 PHE A C 1
ATOM 614 O O . PHE A 1 80 ? 51.496 73.724 20.085 1.00 57.64 80 PHE A O 1
ATOM 622 N N . LYS A 1 81 ? 52.069 75.874 19.768 1.00 54.32 81 LYS A N 1
ATOM 623 C CA . LYS A 1 81 ? 53.039 75.568 18.723 1.00 57.05 81 LYS A CA 1
ATOM 624 C C . LYS A 1 81 ? 54.472 75.387 19.188 1.00 57.39 81 LYS A C 1
ATOM 625 O O . LYS A 1 81 ? 55.237 74.644 18.578 1.00 56.96 81 LYS A O 1
ATOM 631 N N . SER A 1 82 ? 54.844 76.062 20.266 1.00 57.85 82 SER A N 1
ATOM 632 C CA . SER A 1 82 ? 56.212 75.960 20.753 1.00 53.13 82 SER A CA 1
ATOM 633 C C . SER A 1 82 ? 56.400 76.690 22.066 1.00 50.75 82 SER A C 1
ATOM 634 O O . SER A 1 82 ? 55.483 77.350 22.562 1.00 48.39 82 SER A O 1
ATOM 637 N N . LEU A 1 83 ? 57.605 76.564 22.614 1.00 48.71 83 LEU A N 1
ATOM 638 C CA . LEU A 1 83 ? 57.973 77.220 23.861 1.00 48.44 83 LEU A CA 1
ATOM 639 C C . LEU A 1 83 ? 57.664 78.716 23.780 1.00 50.24 83 LEU A C 1
ATOM 640 O O . LEU A 1 83 ? 57.006 79.271 24.660 1.00 51.54 83 LEU A O 1
ATOM 645 N N . LEU A 1 84 ? 58.140 79.359 22.714 1.00 51.73 84 LEU A N 1
ATOM 646 C CA . LEU A 1 84 ? 57.918 80.787 22.509 1.00 51.46 84 LEU A CA 1
ATOM 647 C C . LEU A 1 84 ? 56.440 81.119 22.373 1.00 52.88 84 LEU A C 1
ATOM 648 O O . LEU A 1 84 ? 55.962 82.126 22.903 1.00 51.80 84 LEU A O 1
ATOM 653 N N . ASP A 1 85 ? 55.717 80.276 21.647 1.00 51.63 85 ASP A N 1
ATOM 654 C CA . ASP A 1 85 ? 54.290 80.491 21.468 1.00 51.96 85 ASP A CA 1
ATOM 655 C C . ASP A 1 85 ? 53.614 80.539 22.847 1.00 50.86 85 ASP A C 1
ATOM 656 O O . ASP A 1 85 ? 52.841 81.452 23.146 1.00 48.56 85 ASP A O 1
ATOM 661 N N . VAL A 1 86 ? 53.931 79.559 23.686 1.00 48.57 86 VAL A N 1
ATOM 662 C CA . VAL A 1 86 ? 53.366 79.469 25.025 1.00 48.82 86 VAL A CA 1
ATOM 663 C C . VAL A 1 86 ? 53.591 80.728 25.855 1.00 47.73 86 VAL A C 1
ATOM 664 O O . VAL A 1 86 ? 52.653 81.290 26.433 1.00 43.03 86 VAL A O 1
ATOM 668 N N . PHE A 1 87 ? 54.840 81.170 25.914 1.00 45.17 87 PHE A N 1
ATOM 669 C CA . PHE A 1 87 ? 55.161 82.343 26.698 1.00 47.02 87 PHE A CA 1
ATOM 670 C C . PHE A 1 87 ? 54.734 83.670 26.100 1.00 48.66 87 PHE A C 1
ATOM 671 O O . PHE A 1 87 ? 54.719 84.680 26.794 1.00 52.28 87 PHE A O 1
ATOM 679 N N . GLU A 1 88 ? 54.374 83.683 24.822 1.00 52.65 88 GLU A N 1
ATOM 680 C CA . GLU A 1 88 ? 53.891 84.924 24.230 1.00 51.96 88 GLU A CA 1
ATOM 681 C C . GLU A 1 88 ? 52.434 85.023 24.651 1.00 48.78 88 GLU A C 1
ATOM 682 O O . GLU A 1 88 ? 51.966 86.087 25.047 1.00 48.67 88 GLU A O 1
ATOM 688 N N . LYS A 1 89 ? 51.730 83.897 24.586 1.00 46.64 89 LYS A N 1
ATOM 689 C CA . LYS A 1 89 ? 50.331 83.836 24.992 1.00 51.87 89 LYS A CA 1
ATOM 690 C C . LYS A 1 89 ? 50.206 84.212 26.473 1.00 53.71 89 LYS A C 1
ATOM 691 O O . LYS A 1 89 ? 49.310 84.965 26.859 1.00 52.27 89 LYS A O 1
ATOM 697 N N . THR A 1 90 ? 51.106 83.669 27.293 1.00 54.49 90 THR A N 1
ATOM 698 C CA . THR A 1 90 ? 51.117 83.935 28.729 1.00 52.24 90 THR A CA 1
ATOM 699 C C . THR A 1 90 ? 51.310 85.422 29.009 1.00 52.30 90 THR A C 1
ATOM 700 O O . THR A 1 90 ? 50.579 86.009 29.807 1.00 48.96 90 THR A O 1
ATOM 704 N N . TYR A 1 91 ? 52.302 86.029 28.366 1.00 52.00 91 TYR A N 1
ATOM 705 C CA . TYR A 1 91 ? 52.552 87.457 28.551 1.00 55.09 91 TYR A CA 1
ATOM 706 C C . TYR A 1 91 ? 51.309 88.228 28.121 1.00 57.04 91 TYR A C 1
ATOM 707 O O . TYR A 1 91 ? 50.876 89.178 28.779 1.00 53.99 91 TYR A O 1
ATOM 716 N N . GLU A 1 92 ? 50.750 87.791 27.000 1.00 58.94 92 GLU A N 1
ATOM 717 C CA . GLU A 1 92 ? 49.559 88.377 26.415 1.00 58.90 92 GLU A CA 1
ATOM 718 C C . GLU A 1 92 ? 48.436 88.368 27.443 1.00 55.84 92 GLU A C 1
ATOM 719 O O . GLU A 1 92 ? 47.816 89.399 27.714 1.00 55.55 92 GLU A O 1
ATOM 725 N N . HIS A 1 93 ? 48.185 87.200 28.025 1.00 53.26 93 HIS A N 1
ATOM 726 C CA . HIS A 1 93 ? 47.136 87.070 29.022 1.00 50.17 93 HIS A CA 1
ATOM 727 C C . HIS A 1 93 ? 47.415 87.918 30.271 1.00 49.30 93 HIS A C 1
ATOM 728 O O . HIS A 1 93 ? 46.495 88.444 30.886 1.00 50.18 93 HIS A O 1
ATOM 735 N N . GLU A 1 94 ? 48.678 88.043 30.652 1.00 49.35 94 GLU A N 1
ATOM 736 C CA . GLU A 1 94 ? 49.022 88.851 31.816 1.00 51.07 94 GLU A CA 1
ATOM 737 C C . GLU A 1 94 ? 48.650 90.311 31.578 1.00 52.51 94 GLU A C 1
ATOM 738 O O . GLU A 1 94 ? 48.092 90.972 32.457 1.00 55.33 94 GLU A O 1
ATOM 744 N N . GLN A 1 95 ? 48.964 90.818 30.389 1.00 55.29 95 GLN A N 1
ATOM 745 C CA . GLN A 1 95 ? 48.631 92.197 30.046 1.00 54.07 95 GLN A CA 1
ATOM 746 C C . GLN A 1 95 ? 47.120 92.385 30.101 1.00 53.71 95 GLN A C 1
ATOM 747 O O . GLN A 1 95 ? 46.633 93.431 30.540 1.00 53.94 95 GLN A O 1
ATOM 753 N N . PHE A 1 96 ? 46.382 91.368 29.664 1.00 49.51 96 PHE A N 1
ATOM 754 C CA . PHE A 1 96 ? 44.924 91.419 29.706 1.00 50.97 96 PHE A CA 1
ATOM 755 C C . PHE A 1 96 ? 44.462 91.595 31.159 1.00 52.07 96 PHE A C 1
ATOM 756 O O . PHE A 1 96 ? 43.599 92.431 31.447 1.00 56.54 96 PHE A O 1
ATOM 764 N N . ILE A 1 97 ? 45.046 90.813 32.070 1.00 49.58 97 ILE A N 1
ATOM 765 C CA . ILE A 1 97 ? 44.704 90.890 33.492 1.00 47.56 97 ILE A CA 1
ATOM 766 C C . ILE A 1 97 ? 45.083 92.244 34.084 1.00 46.52 97 ILE A C 1
ATOM 767 O O . ILE A 1 97 ? 44.367 92.784 34.930 1.00 42.02 97 ILE A O 1
ATOM 772 N N . THR A 1 98 ? 46.212 92.793 33.645 1.00 45.69 98 THR A N 1
ATOM 773 C CA . THR A 1 98 ? 46.629 94.097 34.135 1.00 47.96 98 THR A CA 1
ATOM 774 C C . THR A 1 98 ? 45.541 95.094 33.748 1.00 50.63 98 THR A C 1
ATOM 775 O O . THR A 1 98 ? 45.045 95.851 34.589 1.00 53.96 98 THR A O 1
ATOM 779 N N . LYS A 1 99 ? 45.159 95.073 32.473 1.00 49.76 99 LYS A N 1
ATOM 780 C CA . LYS A 1 99 ? 44.129 95.969 31.969 1.00 46.59 99 LYS A CA 1
ATOM 781 C C . LYS A 1 99 ? 42.869 95.826 32.806 1.00 45.19 99 LYS A C 1
ATOM 782 O O . LYS A 1 99 ? 42.286 96.833 33.223 1.00 45.68 99 LYS A O 1
ATOM 784 N N . SER A 1 100 ? 42.439 94.590 33.055 1.00 38.91 100 SER A N 1
ATOM 785 C CA . SER A 1 100 ? 41.246 94.395 33.881 1.00 45.13 100 SER A CA 1
ATOM 786 C C . SER A 1 100 ? 41.399 95.089 35.244 1.00 50.29 100 SER A C 1
ATOM 787 O O . SER A 1 100 ? 40.448 95.704 35.741 1.00 49.62 100 SER A O 1
ATOM 790 N N . ILE A 1 101 ? 42.593 94.984 35.842 1.00 48.64 101 ILE A N 1
ATOM 791 C CA . ILE A 1 101 ? 42.845 95.592 37.142 1.00 48.18 101 ILE A CA 1
ATOM 792 C C . ILE A 1 101 ? 42.731 97.111 37.065 1.00 47.33 101 ILE A C 1
ATOM 793 O O . ILE A 1 101 ? 42.124 97.734 37.942 1.00 43.77 101 ILE A O 1
ATOM 798 N N . ASN A 1 102 ? 43.309 97.710 36.028 1.00 46.41 102 ASN A N 1
ATOM 799 C CA . ASN A 1 102 ? 43.222 99.162 35.856 1.00 48.44 102 ASN A CA 1
ATOM 800 C C . ASN A 1 102 ? 41.764 99.615 35.763 1.00 49.36 102 ASN A C 1
ATOM 801 O O . ASN A 1 102 ? 41.368 100.595 36.398 1.00 46.22 102 ASN A O 1
ATOM 806 N N . THR A 1 103 ? 40.965 98.900 34.973 1.00 47.52 103 THR A N 1
ATOM 807 C CA . THR A 1 103 ? 39.554 99.241 34.833 1.00 49.58 103 THR A CA 1
ATOM 808 C C . THR A 1 103 ? 38.870 99.202 36.210 1.00 50.01 103 THR A C 1
ATOM 809 O O . THR A 1 103 ? 38.045 100.056 36.521 1.00 56.69 103 THR A O 1
ATOM 813 N N . LEU A 1 104 ? 39.216 98.221 37.036 1.00 48.88 104 LEU A N 1
ATOM 814 C CA . LEU A 1 104 ? 38.630 98.114 38.372 1.00 47.65 104 LEU A CA 1
ATOM 815 C C . LEU A 1 104 ? 39.039 99.276 39.255 1.00 45.44 104 LEU A C 1
ATOM 816 O O . LEU A 1 104 ? 38.226 99.833 39.992 1.00 42.72 104 LEU A O 1
ATOM 821 N N . VAL A 1 105 ? 40.319 99.615 39.201 1.00 46.14 105 VAL A N 1
ATOM 822 C CA . VAL A 1 105 ? 40.848 100.701 40.008 1.00 47.20 105 VAL A CA 1
ATOM 823 C C . VAL A 1 105 ? 40.144 101.995 39.620 1.00 47.19 105 VAL A C 1
ATOM 824 O O . VAL A 1 105 ? 39.698 102.742 40.487 1.00 45.89 105 VAL A O 1
ATOM 828 N N . GLU A 1 106 ? 40.026 102.239 38.316 1.00 49.51 106 GLU A N 1
ATOM 829 C CA . GLU A 1 106 ? 39.352 103.434 37.811 1.00 51.22 106 GLU A CA 1
ATOM 830 C C . GLU A 1 106 ? 37.931 103.513 38.360 1.00 48.70 106 GLU A C 1
ATOM 831 O O . GLU A 1 106 ? 37.525 104.536 38.918 1.00 47.95 106 GLU A O 1
ATOM 837 N N . HIS A 1 107 ? 37.177 102.430 38.210 1.00 45.08 107 HIS A N 1
ATOM 838 C CA . HIS A 1 107 ? 35.815 102.418 38.706 1.00 50.26 107 HIS A CA 1
ATOM 839 C C . HIS A 1 107 ? 35.705 102.718 40.201 1.00 50.66 107 HIS A C 1
ATOM 840 O O . HIS A 1 107 ? 34.703 103.278 40.643 1.00 55.77 107 HIS A O 1
ATOM 847 N N . MET A 1 108 ? 36.716 102.356 40.984 1.00 49.81 108 MET A N 1
ATOM 848 C CA . MET A 1 108 ? 36.661 102.621 42.422 1.00 47.46 108 MET A CA 1
ATOM 849 C C . MET A 1 108 ? 36.828 104.106 42.717 1.00 47.76 108 MET A C 1
ATOM 850 O O . MET A 1 108 ? 36.178 104.646 43.615 1.00 43.06 108 MET A O 1
ATOM 855 N N . LEU A 1 109 ? 37.706 104.758 41.960 1.00 50.49 109 LEU A N 1
ATOM 856 C CA . LEU A 1 109 ? 37.957 106.181 42.139 1.00 54.06 109 LEU A CA 1
ATOM 857 C C . LEU A 1 109 ? 36.768 107.036 41.712 1.00 55.67 109 LEU A C 1
ATOM 858 O O . LEU A 1 109 ? 36.373 107.966 42.427 1.00 53.25 109 LEU A O 1
ATOM 863 N N . THR A 1 110 ? 36.193 106.720 40.554 1.00 55.53 110 THR A N 1
ATOM 864 C CA . THR A 1 110 ? 35.064 107.496 40.065 1.00 57.76 110 THR A CA 1
ATOM 865 C C . THR A 1 110 ? 33.849 107.295 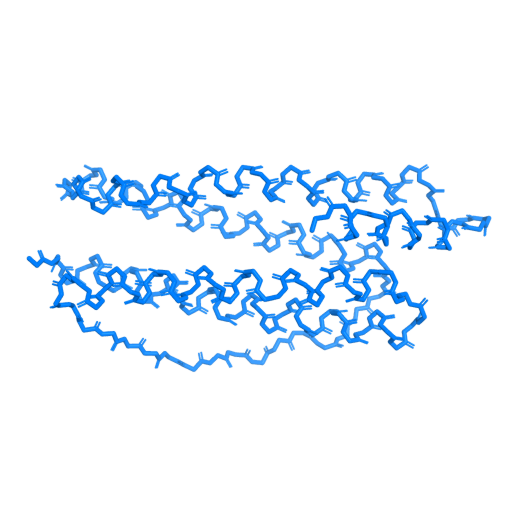40.957 1.00 57.97 110 THR A C 1
ATOM 866 O O . THR A 1 110 ? 33.161 108.259 41.291 1.00 61.14 110 THR A O 1
ATOM 8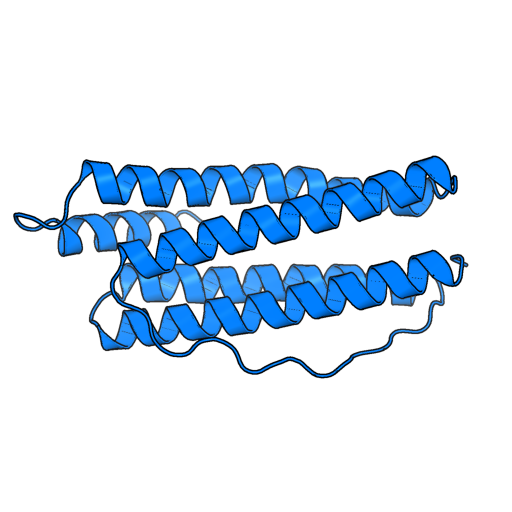70 N N . HIS A 1 111 ? 33.585 106.055 41.353 1.00 52.70 111 HIS A N 1
ATOM 871 C CA . HIS A 1 111 ? 32.439 105.805 42.199 1.00 52.98 111 HIS A CA 1
ATOM 872 C C . HIS A 1 111 ? 32.739 105.974 43.673 1.00 53.41 111 HIS A C 1
ATOM 873 O O . HIS A 1 111 ? 31.961 105.555 44.534 1.00 51.51 111 HIS A O 1
ATOM 880 N N . LYS A 1 112 ? 33.877 106.597 43.955 1.00 53.18 112 LYS A N 1
ATOM 881 C CA . LYS A 1 112 ? 34.300 106.899 45.319 1.00 55.44 112 LYS A CA 1
ATOM 882 C C . LYS A 1 112 ? 34.411 105.761 46.346 1.00 53.40 112 LYS A C 1
ATOM 883 O O . LYS A 1 112 ? 34.143 105.978 47.527 1.00 51.98 112 LYS A O 1
ATOM 889 N N . ASP A 1 113 ? 34.788 104.556 45.920 1.00 51.99 113 ASP A N 1
ATOM 890 C CA . ASP A 1 113 ? 34.955 103.459 46.883 1.00 50.68 113 ASP A CA 1
ATOM 891 C C . ASP A 1 113 ? 36.439 103.390 47.258 1.00 50.56 113 ASP A C 1
ATOM 892 O O . ASP A 1 113 ? 37.212 102.613 46.687 1.00 46.21 113 ASP A O 1
ATOM 897 N N . TYR A 1 114 ? 36.829 104.209 48.224 1.00 47.05 114 TYR A N 1
ATOM 898 C CA . TYR A 1 114 ? 38.214 104.263 48.635 1.00 51.75 114 TYR A CA 1
ATOM 899 C C . TYR A 1 114 ? 38.748 103.023 49.357 1.00 51.55 114 TYR A C 1
ATOM 900 O O . TYR A 1 114 ? 39.944 102.746 49.290 1.00 53.80 114 TYR A O 1
ATOM 909 N N . SER A 1 115 ? 37.881 102.269 50.026 1.00 48.17 115 SER A N 1
ATOM 910 C CA . SER A 1 115 ? 38.327 101.050 50.691 1.00 47.04 115 SER A CA 1
ATOM 911 C C . SER A 1 115 ? 38.796 100.048 49.639 1.00 45.62 115 SER A C 1
ATOM 912 O O . SER A 1 115 ? 39.939 99.600 49.667 1.00 45.04 115 SER A O 1
ATOM 915 N N . THR A 1 116 ? 37.910 99.694 48.713 1.00 42.96 116 THR A N 1
ATOM 916 C CA . THR A 1 116 ? 38.259 98.747 47.665 1.00 41.41 116 THR A CA 1
ATOM 917 C C . THR A 1 116 ? 39.417 99.267 46.825 1.00 40.80 116 THR A C 1
ATOM 918 O O . THR A 1 116 ? 40.186 98.487 46.270 1.00 43.83 116 THR A O 1
ATOM 922 N N . PHE A 1 117 ? 39.549 100.587 46.735 1.00 43.74 117 PHE A N 1
ATOM 923 C CA . PHE A 1 117 ? 40.656 101.179 45.977 1.00 43.46 117 PHE A CA 1
ATOM 924 C C . PHE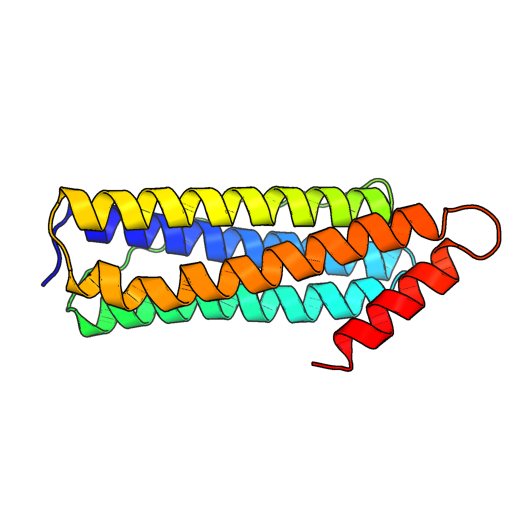 A 1 117 ? 41.949 100.827 46.699 1.00 41.36 117 PHE A C 1
ATOM 925 O O . PHE A 1 117 ? 42.936 100.423 46.091 1.00 39.83 117 PHE A O 1
ATOM 933 N N . ASN A 1 118 ? 41.921 101.006 48.012 1.00 40.63 118 ASN A N 1
ATOM 934 C CA . ASN A 1 118 ? 43.056 100.710 48.865 1.00 41.31 118 ASN A CA 1
ATOM 935 C C . ASN A 1 118 ? 43.403 99.220 48.745 1.00 40.37 118 ASN A C 1
ATOM 936 O O . ASN A 1 118 ? 44.535 98.847 48.432 1.00 38.53 118 ASN A O 1
ATOM 941 N N . PHE A 1 119 ? 42.411 98.375 48.986 1.00 36.73 119 PHE A N 1
ATOM 942 C CA . PHE A 1 119 ? 42.601 96.943 48.908 1.00 36.35 119 PHE A CA 1
ATOM 943 C C . PHE A 1 119 ? 43.187 96.467 47.577 1.00 40.58 119 PHE A C 1
ATOM 944 O O . PHE A 1 119 ? 43.943 95.499 47.544 1.00 46.42 119 PHE A O 1
ATOM 952 N N . LEU A 1 120 ? 42.837 97.127 46.479 1.00 39.45 120 LEU A N 1
ATOM 953 C CA . LEU A 1 120 ? 43.341 96.698 45.181 1.00 40.98 120 LEU A CA 1
ATOM 954 C C . LEU A 1 120 ? 44.768 97.129 44.857 1.00 41.30 120 LEU A C 1
ATOM 955 O O . LEU A 1 120 ? 45.330 96.696 43.842 1.00 39.90 120 LEU A O 1
ATOM 960 N N . GLN A 1 121 ? 45.361 97.971 45.700 1.00 38.02 121 GLN A N 1
ATOM 961 C CA . GLN A 1 121 ? 46.714 98.437 45.422 1.00 38.45 121 GLN A CA 1
ATOM 962 C C . GLN A 1 121 ? 47.689 97.284 45.373 1.00 41.23 121 GLN A C 1
ATOM 963 O O . GLN A 1 121 ? 48.713 97.343 44.692 1.00 39.49 121 GLN A O 1
ATOM 969 N N . TRP A 1 122 ? 47.343 96.218 46.085 1.00 43.06 122 TRP A N 1
ATOM 970 C CA . TRP A 1 122 ? 48.163 95.026 46.119 1.00 42.23 122 TRP A CA 1
ATOM 971 C C . TRP A 1 122 ? 48.265 94.436 44.707 1.00 44.45 122 TRP A C 1
ATOM 972 O O . TRP A 1 122 ? 49.358 94.077 44.259 1.00 44.41 122 TRP A O 1
ATOM 983 N N . TYR A 1 123 ? 47.131 94.337 44.010 1.00 42.55 123 TYR A N 1
ATOM 984 C CA . TYR A 1 123 ? 47.114 93.790 42.649 1.00 43.46 123 TYR A CA 1
ATOM 985 C C . TYR A 1 123 ? 47.822 94.676 41.639 1.00 42.35 123 TYR A C 1
ATOM 986 O O . TYR A 1 123 ? 48.435 94.183 40.696 1.00 42.68 123 TYR A O 1
ATOM 995 N N . VAL A 1 124 ? 47.722 95.984 41.809 1.00 40.34 124 VAL A N 1
ATOM 996 C CA . VAL A 1 124 ? 48.401 96.869 40.881 1.00 44.15 124 VAL A CA 1
ATOM 997 C C . VAL A 1 124 ? 49.882 96.558 41.005 1.00 43.99 124 VAL A C 1
ATOM 998 O O . VAL A 1 124 ? 50.557 96.257 40.029 1.00 47.91 124 VAL A O 1
ATOM 1002 N N . SER A 1 125 ? 50.370 96.619 42.233 1.00 46.16 125 SER A N 1
ATOM 1003 C CA . SER A 1 125 ? 51.763 96.353 42.538 1.00 48.01 125 SER A CA 1
ATOM 1004 C C . SER A 1 125 ? 52.206 94.978 42.020 1.00 48.16 125 SER A C 1
ATOM 1005 O O . SER A 1 125 ? 53.228 94.852 41.350 1.00 50.09 125 SER A O 1
ATOM 1008 N N . GLU A 1 126 ? 51.420 93.955 42.330 1.00 48.59 126 GLU A N 1
ATOM 1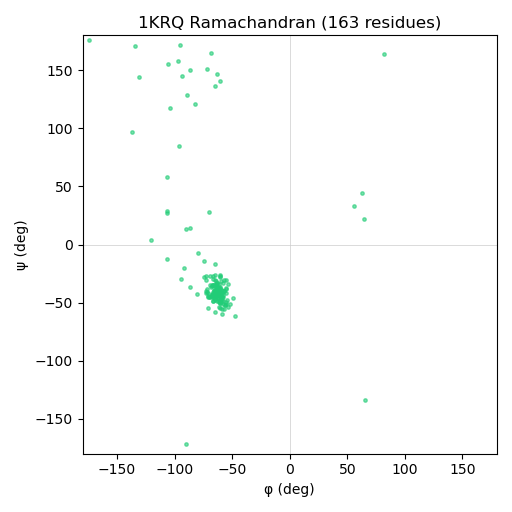009 C CA . GLU A 1 126 ? 51.710 92.587 41.920 1.00 53.20 126 GLU A CA 1
ATOM 1010 C C . GLU A 1 126 ? 51.825 92.400 40.407 1.00 52.64 126 GLU A C 1
ATOM 1011 O O . GLU A 1 126 ? 52.751 91.730 39.939 1.00 51.03 126 GLU A O 1
ATOM 1017 N N . GLN A 1 127 ? 50.889 92.973 39.647 1.00 50.78 127 GLN A N 1
ATOM 1018 C CA . GLN A 1 127 ? 50.920 92.849 38.188 1.00 49.72 127 GLN A CA 1
ATOM 1019 C C . GLN A 1 127 ? 52.118 93.571 37.578 1.00 49.64 127 GLN A C 1
ATOM 1020 O O . GLN A 1 127 ? 52.585 93.207 36.497 1.00 48.01 127 GLN A O 1
ATOM 1026 N N . HIS A 1 128 ? 52.626 94.604 38.247 1.00 47.94 128 HIS A N 1
ATOM 1027 C CA . HIS A 1 128 ? 53.800 95.275 37.712 1.00 52.96 128 HIS A CA 1
ATOM 1028 C C . HIS A 1 128 ? 54.908 94.221 37.726 1.00 56.94 128 HIS A C 1
ATOM 1029 O O . HIS A 1 128 ? 55.659 94.071 36.761 1.00 58.04 128 HIS A O 1
ATOM 1036 N N . GLU A 1 129 ? 54.988 93.495 38.841 1.00 59.04 129 GLU A N 1
ATOM 1037 C CA . GLU A 1 129 ? 55.977 92.442 39.040 1.00 58.86 129 GLU A CA 1
ATOM 1038 C C . GLU A 1 129 ? 55.874 91.343 37.987 1.00 57.12 129 GLU A C 1
ATOM 1039 O O . GLU A 1 129 ? 56.842 91.022 37.302 1.00 51.71 129 GLU A O 1
ATOM 1045 N N . GLU A 1 130 ? 54.688 90.761 37.873 1.00 56.41 130 GLU A N 1
ATOM 1046 C CA . GLU A 1 130 ? 54.478 89.674 36.944 1.00 57.12 130 GLU A CA 1
ATOM 1047 C C . GLU A 1 130 ? 54.576 90.029 35.475 1.00 56.18 130 GLU A C 1
ATOM 1048 O O . GLU A 1 130 ? 54.963 89.195 34.658 1.00 53.94 130 GLU A O 1
ATOM 1054 N N . GLU A 1 131 ? 54.249 91.268 35.128 1.00 60.18 131 GLU A N 1
ATOM 1055 C CA . GLU A 1 131 ? 54.332 91.676 33.734 1.00 58.47 131 GLU A CA 1
ATOM 1056 C C . GLU A 1 131 ? 55.809 91.792 33.384 1.00 55.46 131 GLU A C 1
ATOM 1057 O O . GLU A 1 131 ? 56.242 91.380 32.311 1.00 57.92 131 GLU A O 1
ATOM 1063 N N . ALA A 1 132 ? 56.590 92.338 34.307 1.00 53.42 132 ALA A N 1
ATOM 1064 C CA . ALA A 1 132 ? 58.025 92.476 34.096 1.00 53.28 132 ALA A CA 1
ATOM 1065 C C . ALA A 1 132 ? 58.661 91.088 33.915 1.00 54.71 132 ALA A C 1
ATOM 1066 O O . ALA A 1 132 ? 59.431 90.859 32.977 1.00 55.34 132 ALA A O 1
ATOM 1068 N N . LEU A 1 133 ? 58.321 90.172 34.817 1.00 51.76 133 LEU A N 1
ATOM 1069 C CA . LEU A 1 133 ? 58.822 88.802 34.800 1.00 50.62 133 LEU A CA 1
ATOM 1070 C C . LEU A 1 133 ? 58.610 88.075 33.467 1.00 51.82 133 LEU A C 1
ATOM 1071 O O . LEU A 1 133 ? 59.553 87.541 32.887 1.00 52.73 133 LEU A O 1
ATOM 1076 N N . PHE A 1 134 ? 57.370 88.048 32.989 1.00 53.68 134 PHE A N 1
ATOM 1077 C CA . PHE A 1 134 ? 57.050 87.368 31.736 1.00 54.04 134 PHE A CA 1
ATOM 1078 C C . PHE A 1 134 ? 57.621 88.056 30.502 1.00 56.05 134 PHE A C 1
ATOM 1079 O O . PHE A 1 134 ? 58.024 87.384 29.546 1.00 55.39 134 PHE A O 1
ATOM 1087 N N . ARG A 1 135 ? 57.671 89.385 30.518 1.00 55.67 135 ARG A N 1
ATOM 1088 C CA . ARG A 1 135 ? 58.247 90.109 29.394 1.00 56.10 135 ARG A CA 1
ATOM 1089 C C . ARG A 1 135 ? 59.703 89.649 29.272 1.00 53.23 135 ARG A C 1
ATOM 1090 O O . ARG A 1 135 ? 60.210 89.403 28.175 1.00 51.85 135 ARG A O 1
ATOM 1098 N N . GLY A 1 136 ? 60.359 89.518 30.419 1.00 50.65 136 GLY A N 1
ATOM 1099 C CA . GLY A 1 136 ? 61.742 89.084 30.446 1.00 49.76 136 GLY A CA 1
ATOM 1100 C C . GLY A 1 136 ? 61.948 87.693 29.885 1.00 50.39 136 GLY A C 1
ATOM 1101 O O . GLY A 1 136 ? 62.917 87.459 29.154 1.00 48.03 136 GLY A O 1
ATOM 1102 N N . ILE A 1 137 ? 61.049 86.767 30.223 1.00 48.62 137 ILE A N 1
ATOM 1103 C CA . ILE A 1 137 ? 61.154 85.396 29.727 1.00 50.24 137 ILE A CA 1
ATOM 1104 C C . ILE A 1 137 ? 61.117 85.387 28.199 1.00 50.36 137 ILE A C 1
ATOM 1105 O O . ILE A 1 137 ? 61.934 84.729 27.551 1.00 48.81 137 ILE A O 1
ATOM 1110 N N . VAL A 1 138 ? 60.165 86.124 27.631 1.00 49.45 138 VAL A N 1
ATOM 1111 C CA . VAL A 1 138 ? 60.010 86.183 26.183 1.00 49.12 138 VAL A CA 1
ATOM 1112 C C . VAL A 1 138 ? 61.248 86.741 25.495 1.00 52.36 138 VAL A C 1
ATOM 1113 O O . VAL A 1 138 ? 61.757 86.138 24.546 1.00 50.47 138 VAL A O 1
ATOM 1117 N N . ASP A 1 139 ? 61.729 87.891 25.964 1.00 52.86 139 ASP A N 1
ATOM 1118 C CA . ASP A 1 139 ? 62.915 88.493 25.362 1.00 56.67 139 ASP A CA 1
ATOM 1119 C C . ASP A 1 139 ? 64.063 87.505 25.456 1.00 56.49 139 ASP A C 1
ATOM 1120 O O . ASP A 1 139 ? 64.813 87.295 24.497 1.00 56.00 139 ASP A O 1
ATOM 1125 N N . LYS A 1 140 ? 64.177 86.891 26.626 1.00 55.17 140 LYS A N 1
ATOM 1126 C CA . LYS A 1 140 ? 65.219 85.918 26.892 1.00 53.57 140 LYS A CA 1
ATOM 1127 C C . LYS A 1 140 ? 65.157 84.750 25.906 1.00 51.89 140 LYS A C 1
ATOM 1128 O O . LYS A 1 140 ? 66.183 84.327 25.373 1.00 50.60 140 LYS A O 1
ATOM 1134 N N . ILE A 1 141 ? 63.959 84.228 25.661 1.00 48.80 141 ILE A N 1
ATOM 1135 C CA . ILE A 1 141 ? 63.818 83.117 24.725 1.00 49.49 141 ILE A CA 1
ATOM 1136 C C . ILE A 1 141 ? 64.221 83.553 23.310 1.00 49.18 141 ILE A C 1
ATOM 1137 O O . ILE A 1 141 ? 64.859 82.802 22.574 1.00 45.64 141 ILE A O 1
ATOM 1142 N N . LYS A 1 142 ? 63.862 84.773 22.933 1.00 50.54 142 LYS A N 1
ATOM 1143 C CA . LYS A 1 142 ? 64.226 85.267 21.616 1.00 52.28 142 LYS A CA 1
ATOM 1144 C C . LYS A 1 142 ? 65.737 85.461 21.533 1.00 51.66 142 LYS A C 1
ATOM 1145 O O . LYS A 1 142 ? 66.361 85.086 20.544 1.00 54.40 142 LYS A O 1
ATOM 1151 N N . LEU A 1 143 ? 66.327 86.039 22.575 1.00 52.24 143 LEU A N 1
ATOM 1152 C CA . LEU A 1 143 ? 67.770 86.277 22.596 1.00 53.96 143 LEU A CA 1
ATOM 1153 C C . LEU A 1 143 ? 68.597 84.995 22.490 1.00 54.34 143 LEU A C 1
ATOM 1154 O O . LEU A 1 143 ? 69.731 85.023 22.023 1.00 54.18 143 LEU A O 1
ATOM 1159 N N . ILE A 1 144 ? 68.036 83.876 22.933 1.00 55.35 144 ILE A N 1
ATOM 1160 C CA . ILE A 1 144 ? 68.743 82.602 22.881 1.00 56.13 144 ILE A CA 1
ATOM 1161 C C . ILE A 1 144 ? 68.548 81.916 21.532 1.00 60.00 144 ILE A C 1
ATOM 1162 O O . ILE A 1 144 ? 69.464 81.275 21.019 1.00 60.58 144 ILE A O 1
ATOM 1167 N N . GLY A 1 145 ? 67.352 82.048 20.966 1.00 61.89 145 GLY A N 1
ATOM 1168 C CA . GLY A 1 145 ? 67.072 81.433 19.682 1.00 67.06 145 GLY A CA 1
ATOM 1169 C C . GLY A 1 145 ? 66.713 79.960 19.760 1.00 72.07 145 GLY A C 1
ATOM 1170 O O . GLY A 1 145 ? 66.945 79.308 20.777 1.00 70.55 145 GLY A O 1
ATOM 1171 N N . GLU A 1 146 ? 66.140 79.433 18.679 1.00 77.90 146 GLU A N 1
ATOM 1172 C CA . GLU A 1 146 ? 65.754 78.024 18.622 1.00 82.36 146 GLU A CA 1
ATOM 1173 C C . GLU A 1 146 ? 66.901 77.199 18.035 1.00 83.91 146 GLU A C 1
ATOM 1174 O O . GLU A 1 146 ? 66.971 75.982 18.230 1.00 84.31 146 GLU A O 1
ATOM 1176 N N . HIS A 1 147 ? 67.799 77.874 17.323 1.00 84.09 147 HIS A N 1
ATOM 1177 C CA . HIS A 1 147 ? 68.951 77.217 16.718 1.00 87.32 147 HIS A CA 1
ATOM 1178 C C . HIS A 1 147 ? 69.915 76.734 17.805 1.00 88.83 147 HIS A C 1
ATOM 1179 O O . HIS A 1 147 ? 69.817 77.150 18.962 1.00 90.00 147 HIS A O 1
ATOM 1181 N N . GLY A 1 148 ? 70.846 75.860 17.425 1.00 89.29 148 GLY A N 1
ATOM 1182 C CA . GLY A 1 148 ? 71.808 75.329 18.378 1.00 85.30 148 GLY A CA 1
ATOM 1183 C C . GLY A 1 148 ? 71.129 74.480 19.437 1.00 83.45 148 GLY A C 1
ATOM 1184 O O . GLY A 1 148 ? 70.292 73.626 19.125 1.00 82.03 148 GLY A O 1
ATOM 1185 N N . ASN A 1 149 ? 71.495 74.714 20.692 1.00 80.56 149 ASN A N 1
ATOM 1186 C CA . ASN A 1 149 ? 70.915 73.995 21.819 1.00 74.66 149 ASN A CA 1
ATOM 1187 C C . ASN A 1 149 ? 69.977 74.978 22.518 1.00 70.77 149 ASN A C 1
ATOM 1188 O O . ASN A 1 149 ? 69.755 74.899 23.725 1.00 69.61 149 ASN A O 1
ATOM 1193 N N . GLY A 1 150 ? 69.439 75.906 21.728 1.00 66.03 150 GLY A N 1
ATOM 1194 C CA . GLY A 1 150 ? 68.549 76.943 22.219 1.00 60.85 150 GLY A CA 1
ATOM 1195 C C . GLY A 1 150 ? 67.419 76.509 23.128 1.00 58.53 150 GLY A C 1
ATOM 1196 O O . GLY A 1 150 ? 67.341 76.959 24.272 1.00 58.57 150 GLY A O 1
ATOM 1197 N N . LEU A 1 151 ? 66.530 75.658 22.622 1.00 55.62 151 LEU A N 1
ATOM 1198 C CA . LEU A 1 151 ? 65.405 75.178 23.416 1.00 51.59 151 LEU A CA 1
ATOM 1199 C C . LEU A 1 151 ? 65.854 74.681 24.772 1.00 48.49 151 LEU A C 1
ATOM 1200 O O . LEU A 1 151 ? 65.236 74.993 25.790 1.00 48.92 151 LEU A O 1
ATOM 1205 N N . TYR A 1 152 ? 66.919 73.887 24.772 1.00 45.33 152 TYR A N 1
ATOM 1206 C CA . TYR A 1 152 ? 67.462 73.342 26.003 1.00 46.26 152 TYR A CA 1
ATOM 1207 C C . TYR A 1 152 ? 67.870 74.466 26.950 1.00 47.12 152 TYR A C 1
ATOM 1208 O O . TYR A 1 152 ? 67.359 74.556 28.071 1.00 47.83 152 TYR A O 1
ATOM 1217 N N . LEU A 1 153 ? 68.787 75.319 26.497 1.00 44.28 153 LEU A N 1
ATOM 1218 C CA . LEU A 1 153 ? 69.255 76.428 27.318 1.00 46.92 153 LEU A CA 1
ATOM 1219 C C . LEU A 1 153 ? 68.103 77.307 27.790 1.00 47.39 153 LEU A C 1
ATOM 1220 O O . LEU A 1 153 ? 68.102 77.787 28.927 1.00 50.29 153 LEU A O 1
ATOM 1225 N N . ALA A 1 154 ? 67.123 77.513 26.922 1.00 45.02 154 ALA A N 1
ATOM 1226 C CA . ALA A 1 154 ? 65.979 78.332 27.282 1.00 46.83 154 ALA A CA 1
ATOM 1227 C C . ALA A 1 154 ? 65.187 77.681 28.407 1.00 47.31 154 ALA A C 1
ATOM 1228 O O . ALA A 1 154 ? 64.838 78.334 29.391 1.00 46.21 154 ALA A O 1
ATOM 1230 N N . ASP A 1 155 ? 64.909 76.391 28.261 1.00 46.47 155 ASP A N 1
ATOM 1231 C CA . ASP A 1 155 ? 64.140 75.681 29.268 1.00 49.22 155 ASP A CA 1
ATOM 1232 C C . ASP A 1 155 ? 64.868 75.643 30.607 1.00 49.71 155 ASP A C 1
ATOM 1233 O O . ASP A 1 155 ? 64.235 75.666 31.659 1.00 51.54 155 ASP A O 1
ATOM 1238 N N . GLN A 1 156 ? 66.198 75.587 30.572 1.00 50.53 156 GLN A N 1
ATOM 1239 C CA . GLN A 1 156 ? 66.979 75.554 31.808 1.00 49.64 156 GLN A CA 1
ATOM 1240 C C . GLN A 1 156 ? 67.009 76.929 32.465 1.00 47.60 156 GLN A C 1
ATOM 1241 O O . GLN A 1 156 ? 67.136 77.046 33.682 1.00 47.15 156 GLN A O 1
ATOM 1247 N N . TYR A 1 157 ? 66.896 77.971 31.655 1.00 44.81 157 TYR A N 1
ATOM 1248 C CA . TYR A 1 157 ? 66.910 79.317 32.187 1.00 45.94 157 TYR A CA 1
ATOM 1249 C C . TYR A 1 157 ? 65.640 79.508 33.000 1.00 46.35 157 TYR A C 1
ATOM 1250 O O . TYR A 1 157 ? 65.664 80.037 34.112 1.00 46.16 157 TYR A O 1
ATOM 1259 N N . ILE A 1 158 ? 64.531 79.063 32.425 1.00 46.59 158 ILE A N 1
ATOM 1260 C CA . ILE A 1 158 ? 63.230 79.162 33.060 1.00 47.91 158 ILE A CA 1
ATOM 1261 C C . ILE A 1 158 ? 63.190 78.276 34.294 1.00 50.01 158 ILE A C 1
ATOM 1262 O O . ILE A 1 158 ? 62.557 78.621 35.287 1.00 49.91 158 ILE A O 1
ATOM 1267 N N . LYS A 1 159 ? 63.874 77.138 34.240 1.00 53.23 159 LYS A N 1
ATOM 1268 C CA . LYS A 1 159 ? 63.905 76.236 35.382 1.00 57.00 159 LYS A CA 1
ATOM 1269 C C . LYS A 1 159 ? 64.562 76.925 36.579 1.00 59.59 159 LYS A C 1
ATOM 1270 O O . LYS A 1 159 ? 64.111 76.771 37.712 1.00 58.33 159 LYS A O 1
ATOM 1276 N N . ASN A 1 160 ? 65.626 77.684 36.331 1.00 60.62 160 ASN A N 1
ATOM 1277 C CA . ASN A 1 160 ? 66.301 78.388 37.413 1.00 65.89 160 ASN A CA 1
ATOM 1278 C C . ASN A 1 160 ? 65.382 79.433 38.035 1.00 67.08 160 ASN A C 1
ATOM 1279 O O . ASN A 1 160 ? 65.316 79.554 39.259 1.00 71.10 160 ASN A O 1
ATOM 1284 N N . ILE A 1 161 ? 64.676 80.181 37.193 1.00 65.56 161 ILE A N 1
ATOM 1285 C CA . ILE A 1 161 ? 63.757 81.213 37.663 1.00 66.32 161 ILE A CA 1
ATOM 1286 C C . ILE A 1 161 ? 62.699 80.629 38.596 1.00 69.98 161 ILE A C 1
ATOM 1287 O O . ILE A 1 161 ? 62.341 81.237 39.606 1.00 72.84 161 ILE A O 1
ATOM 1292 N N . ALA A 1 162 ? 62.202 79.446 38.253 1.00 71.11 162 ALA A N 1
ATOM 1293 C CA . ALA A 1 162 ? 61.190 78.784 39.060 1.00 74.20 162 ALA A CA 1
ATOM 1294 C C . ALA A 1 162 ? 61.736 78.424 40.438 1.00 77.08 162 ALA A C 1
ATOM 1295 O O . ALA A 1 162 ? 61.045 78.574 41.446 1.00 77.53 162 ALA A O 1
ATOM 1297 N N . LEU A 1 163 ? 62.978 77.950 40.475 1.00 79.16 163 LEU A N 1
ATOM 1298 C CA . LEU A 1 163 ? 63.621 77.564 41.726 1.00 80.67 163 LEU A CA 1
ATOM 1299 C C . LEU A 1 163 ? 63.903 78.757 42.636 1.00 82.21 163 LEU A C 1
ATOM 1300 O O . LEU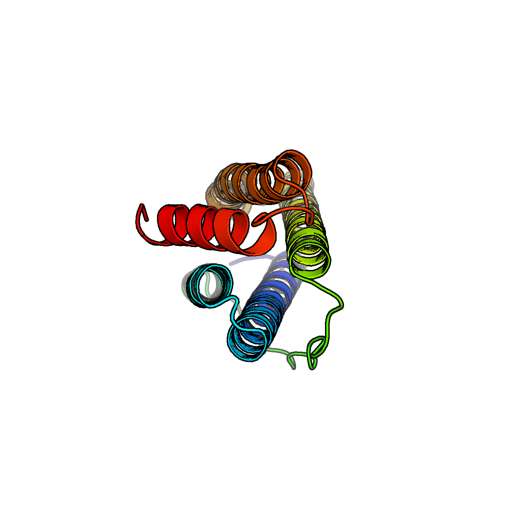 A 1 163 ? 63.686 78.685 43.848 1.00 80.24 163 LEU A O 1
ATOM 1305 N N . SER A 1 164 ? 64.378 79.852 42.049 1.00 84.53 164 SER A N 1
ATOM 1306 C CA . SER A 1 164 ? 64.705 81.053 42.812 1.00 85.65 164 SER A CA 1
ATOM 1307 C C . SER A 1 164 ? 63.482 81.791 43.360 1.00 87.48 164 SER A C 1
ATOM 1308 O O . SER A 1 164 ? 63.523 83.006 43.558 1.00 87.94 164 SER A O 1
ATOM 1311 N N . ARG A 1 165 ? 62.398 81.057 43.604 1.00 89.83 165 ARG A N 1
ATOM 1312 C CA . ARG A 1 165 ? 61.171 81.643 44.149 1.00 90.00 165 ARG A CA 1
ATOM 1313 C C . ARG A 1 165 ? 60.206 80.574 44.663 1.00 87.30 165 ARG A C 1
#

CATH classification: 1.20.1260.10

Foldseek 3Di:
DDDPVLLVLLLVLLLLLLQLLQQLQLLLVQCVVVVLNLSNLLSPVVSVVSNVVSVVSVVVCVVVVHDHDHDDHDHYDNDFDDPLRSLVVNLVSLVVSLVSLVVSLVVCVVVVVVVVNVVSVVVNVVSVVVNVVSVVLNVVLVVQDPPDCSSVVSSVVSNVVSVVD

Secondary structure (P-SEA, 3-state):
cccaaaaaaaaaaaaaaaaaaaaaaaaaaaaaaacaaaaaaaaaaaaaaaaaaaaaaaaaaaaabbbbbbccccccccccccaaaaaaaaaaaaaaaaaaaaaaaaaaaaacaaaaaaaaaaaaaaaaaaaaaaaaaaaaaaaaccccaaaaaaaaaaaaaaaac